Protein AF-A0A2V9YCD2-F1 (afdb_monomer_lite)

Secondary structure (DSSP, 8-state):
-PPP----EEEEEEEEEETTEEEEEETTEEEEES-HHHHHTTBTSEEEEEEEEETTTTEEEEEEEEE----

Structure (mmCIF, N/CA/C/O backbone):
data_AF-A0A2V9YCD2-F1
#
_entry.id   AF-A0A2V9YCD2-F1
#
loop_
_atom_site.group_PDB
_atom_site.id
_atom_site.type_symbol
_atom_site.label_atom_id
_atom_site.label_alt_id
_atom_site.label_comp_id
_atom_site.label_asym_id
_atom_site.label_entity_id
_atom_site.label_seq_id
_atom_site.pdbx_PDB_ins_code
_atom_site.Cartn_x
_atom_site.Cartn_y
_atom_site.Cartn_z
_atom_site.occupancy
_atom_site.B_iso_or_equiv
_atom_site.auth_seq_id
_atom_site.auth_comp_id
_atom_site.auth_asym_id
_atom_site.auth_atom_id
_atom_site.pdbx_PDB_model_num
ATOM 1 N N . ALA A 1 1 ? 30.200 -0.449 10.007 1.00 33.91 1 ALA A N 1
ATOM 2 C CA . ALA A 1 1 ? 29.776 -0.426 8.594 1.00 33.91 1 ALA A CA 1
ATOM 3 C C . ALA A 1 1 ? 28.266 -0.616 8.564 1.00 33.91 1 ALA A C 1
ATOM 5 O O . ALA A 1 1 ? 27.798 -1.611 9.101 1.00 33.91 1 ALA A O 1
ATOM 6 N N . GLN A 1 2 ? 27.514 0.364 8.062 1.00 35.28 2 GLN A N 1
ATOM 7 C CA . GLN A 1 2 ? 26.066 0.231 7.873 1.00 35.28 2 GLN A CA 1
ATOM 8 C C . GLN A 1 2 ? 25.865 -0.529 6.555 1.00 35.28 2 GLN A C 1
ATOM 10 O O . GLN A 1 2 ? 26.422 -0.135 5.533 1.00 35.28 2 GLN A O 1
ATOM 15 N N . ALA A 1 3 ? 25.209 -1.687 6.639 1.00 43.81 3 ALA A N 1
ATOM 16 C CA . ALA A 1 3 ? 24.988 -2.630 5.544 1.00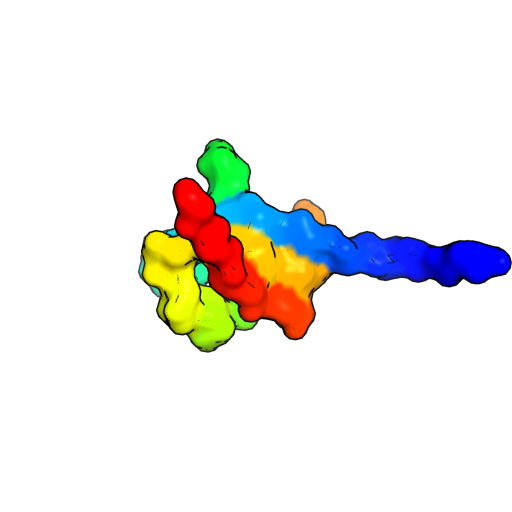 43.81 3 ALA A CA 1
ATOM 17 C C . ALA A 1 3 ? 24.271 -1.963 4.351 1.00 43.81 3 ALA A C 1
ATOM 19 O O . ALA A 1 3 ? 23.547 -0.989 4.569 1.00 43.81 3 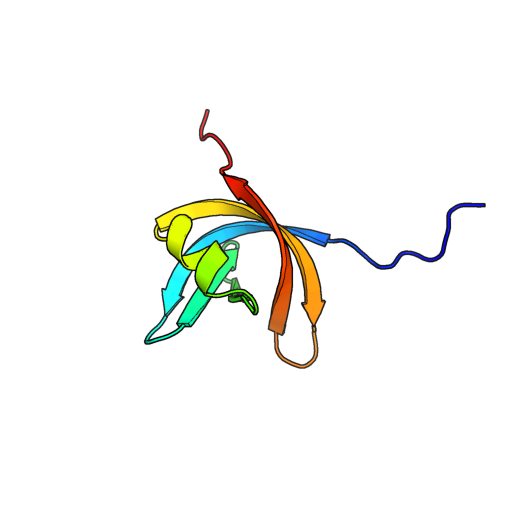ALA A O 1
ATOM 20 N N . PRO A 1 4 ? 24.454 -2.458 3.108 1.00 41.12 4 PRO A N 1
ATOM 21 C CA . PRO A 1 4 ? 23.804 -1.889 1.936 1.00 41.12 4 PRO A CA 1
ATOM 22 C C . PRO A 1 4 ? 22.293 -1.899 2.156 1.00 41.12 4 PRO A C 1
ATOM 24 O O . PRO A 1 4 ? 21.675 -2.942 2.364 1.00 41.12 4 PRO A O 1
ATOM 27 N N . SER A 1 5 ? 21.743 -0.696 2.166 1.00 40.72 5 SER A N 1
ATOM 28 C CA . SER A 1 5 ? 20.340 -0.348 2.281 1.00 40.72 5 SER A CA 1
ATOM 29 C C . SER A 1 5 ? 19.523 -1.060 1.206 1.00 40.72 5 SER A C 1
ATOM 31 O O . SER A 1 5 ? 19.279 -0.521 0.129 1.00 40.72 5 SER A O 1
ATOM 33 N N . GLN A 1 6 ? 19.068 -2.275 1.502 1.00 45.12 6 GLN A N 1
ATOM 34 C CA . GLN A 1 6 ? 17.773 -2.711 1.004 1.00 45.12 6 GLN A CA 1
ATOM 35 C C . GLN A 1 6 ? 16.775 -1.761 1.660 1.00 45.12 6 GLN A C 1
ATOM 37 O O . GLN A 1 6 ? 16.451 -1.937 2.835 1.00 45.12 6 GLN A O 1
ATOM 42 N N . GLU A 1 7 ? 16.436 -0.673 0.956 1.00 53.12 7 GLU A N 1
ATOM 43 C CA . GLU A 1 7 ? 15.517 0.378 1.402 1.00 53.12 7 GLU A CA 1
ATOM 44 C C . GLU A 1 7 ? 14.169 -0.261 1.747 1.00 53.12 7 GLU A C 1
ATOM 46 O O . GLU A 1 7 ? 13.255 -0.377 0.931 1.00 53.12 7 GLU A O 1
ATOM 51 N N . SER A 1 8 ? 14.086 -0.744 2.980 1.00 54.50 8 SER A N 1
ATOM 52 C CA . SER A 1 8 ? 12.864 -1.150 3.640 1.00 54.50 8 SER A CA 1
ATOM 53 C C . SER A 1 8 ? 12.139 0.152 3.928 1.00 54.50 8 SER A C 1
ATOM 55 O O . SER A 1 8 ? 12.314 0.755 4.987 1.00 54.50 8 SER A O 1
ATOM 57 N N . ASN A 1 9 ? 11.418 0.652 2.929 1.00 77.06 9 ASN A N 1
ATOM 58 C CA . ASN A 1 9 ? 10.674 1.883 3.067 1.00 77.06 9 ASN A CA 1
ATOM 59 C C . ASN A 1 9 ? 9.374 1.580 3.799 1.00 77.06 9 ASN A C 1
ATOM 61 O O . ASN A 1 9 ? 8.608 0.680 3.449 1.00 77.06 9 ASN A O 1
ATOM 65 N N . SER A 1 10 ? 9.132 2.359 4.843 1.00 84.12 10 SER A N 1
ATOM 66 C CA . SER A 1 10 ? 7.829 2.422 5.473 1.00 84.12 10 SER A CA 1
ATOM 67 C C . SER A 1 10 ? 6.95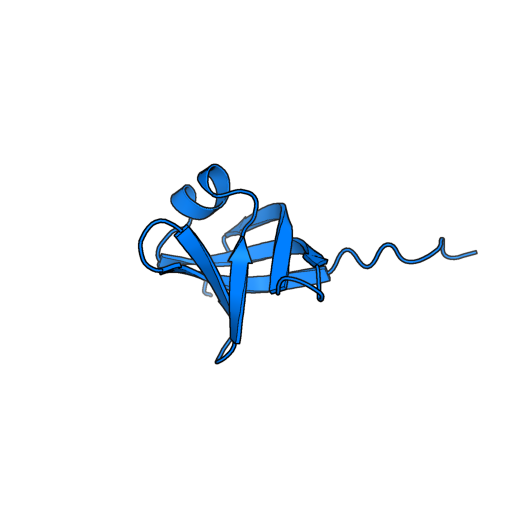1 3.412 4.713 1.00 84.12 10 SER A C 1
ATOM 69 O O . SER A 1 10 ? 7.259 4.601 4.653 1.00 84.12 10 SER A O 1
ATOM 71 N N . PHE A 1 11 ? 5.832 2.941 4.184 1.00 89.25 11 PHE A N 1
ATOM 72 C CA . PHE A 1 11 ? 4.816 3.735 3.510 1.00 89.25 11 PHE A CA 1
ATOM 73 C C . PHE A 1 11 ? 3.601 3.860 4.422 1.00 89.25 11 PHE A C 1
ATOM 75 O O . PHE A 1 11 ? 2.983 2.861 4.775 1.00 89.25 11 PHE A O 1
ATOM 82 N N . SER A 1 12 ? 3.245 5.079 4.809 1.00 91.12 12 SER A N 1
ATOM 83 C CA . SER A 1 12 ? 2.025 5.334 5.579 1.00 91.12 12 SER A CA 1
ATOM 84 C C . SER A 1 12 ? 0.930 5.828 4.645 1.00 91.12 12 SER A C 1
ATOM 86 O O . SER A 1 12 ? 1.142 6.794 3.916 1.00 91.12 12 SER A O 1
ATOM 88 N N . GLY A 1 13 ? -0.233 5.188 4.666 1.00 92.44 13 GLY A N 1
ATOM 89 C CA . GLY A 1 13 ? -1.348 5.547 3.797 1.00 92.44 13 GLY A CA 1
ATOM 90 C C . GLY A 1 13 ? -2.630 4.813 4.160 1.00 92.44 13 GLY A C 1
ATOM 91 O O . GLY A 1 13 ? -2.671 4.036 5.110 1.00 92.44 13 GLY A O 1
ATOM 92 N N . THR A 1 14 ? -3.685 5.049 3.396 1.00 94.88 14 THR A N 1
ATOM 93 C CA . THR A 1 14 ? -4.971 4.364 3.562 1.00 94.88 14 THR A CA 1
ATOM 94 C C . THR A 1 14 ? -5.061 3.224 2.567 1.00 94.88 14 THR A C 1
ATOM 96 O O . THR A 1 14 ? -4.808 3.428 1.379 1.00 94.88 14 THR A O 1
ATOM 99 N N . VAL A 1 15 ? -5.435 2.025 3.014 1.00 94.44 15 VAL A N 1
ATOM 100 C CA . VAL A 1 15 ? -5.727 0.950 2.060 1.00 94.44 15 VAL A CA 1
ATOM 101 C C . VAL A 1 15 ? -7.083 1.215 1.429 1.00 94.44 15 VAL A C 1
ATOM 103 O O . VAL A 1 15 ? -8.098 1.316 2.117 1.00 94.44 15 VAL A O 1
ATOM 106 N N . VAL A 1 16 ? -7.106 1.291 0.109 1.00 94.44 16 VAL A N 1
ATOM 107 C CA . VAL A 1 16 ? -8.320 1.459 -0.685 1.00 94.44 16 VAL A CA 1
ATOM 108 C C . VAL A 1 16 ? -8.410 0.344 -1.707 1.00 94.44 16 VAL A C 1
ATOM 110 O O . VAL A 1 16 ? -7.414 -0.096 -2.282 1.00 94.44 16 VAL A O 1
ATOM 113 N N . LYS A 1 17 ? -9.631 -0.128 -1.931 1.00 94.19 17 LYS A N 1
ATOM 114 C CA . LYS A 1 17 ? -9.915 -1.089 -2.985 1.00 94.19 17 LYS A CA 1
ATOM 115 C C . LYS A 1 17 ? -10.141 -0.335 -4.295 1.00 94.19 17 LYS A C 1
ATOM 117 O O . LYS A 1 17 ? -11.049 0.485 -4.392 1.00 94.19 17 LYS A O 1
ATOM 122 N N . SER A 1 18 ? -9.306 -0.611 -5.288 1.00 90.75 18 SER A N 1
ATOM 123 C CA . SER A 1 18 ? -9.383 -0.074 -6.643 1.00 90.75 18 SER A CA 1
ATOM 124 C C . SER A 1 18 ? -9.725 -1.206 -7.616 1.00 90.75 18 SER A C 1
ATOM 126 O O . SER A 1 18 ? -8.881 -2.033 -7.968 1.00 90.75 18 SER A O 1
ATOM 128 N N . GLY A 1 19 ? -11.003 -1.284 -7.998 1.00 88.19 19 GLY A N 1
ATOM 129 C CA . GLY A 1 19 ? -11.541 -2.405 -8.773 1.00 88.19 19 GLY A CA 1
ATOM 130 C C . GLY A 1 19 ? -11.449 -3.718 -7.992 1.00 88.19 19 GLY A C 1
ATOM 131 O O . GLY A 1 19 ? -12.006 -3.840 -6.901 1.00 88.19 19 GLY A O 1
ATOM 132 N N . ASP A 1 20 ? -10.713 -4.684 -8.537 1.00 90.31 20 ASP A N 1
ATOM 133 C CA . ASP A 1 20 ? -10.482 -5.999 -7.923 1.00 90.31 20 ASP A CA 1
ATOM 134 C C . ASP A 1 20 ? -9.189 -6.078 -7.100 1.00 90.31 20 ASP A C 1
ATOM 136 O O . ASP A 1 20 ? -8.887 -7.130 -6.540 1.00 90.31 20 ASP A O 1
ATOM 140 N N . LYS A 1 21 ? -8.420 -4.982 -7.022 1.00 92.62 21 LYS A N 1
ATOM 141 C CA . LYS A 1 21 ? -7.146 -4.933 -6.298 1.00 92.62 21 LYS A CA 1
ATOM 142 C C . LYS A 1 21 ? -7.148 -3.916 -5.162 1.00 92.62 21 LYS A C 1
ATOM 144 O O . LYS A 1 21 ? -7.834 -2.904 -5.199 1.00 92.62 21 LYS A O 1
ATOM 149 N N . TYR A 1 22 ? -6.320 -4.160 -4.164 1.00 94.69 22 TYR A N 1
ATOM 150 C CA . TYR A 1 22 ? -6.015 -3.285 -3.050 1.00 94.69 22 TYR A CA 1
ATOM 151 C C . TYR A 1 22 ? -4.773 -2.459 -3.351 1.00 94.69 22 TYR A C 1
ATOM 153 O O . TYR A 1 22 ? -3.741 -2.985 -3.782 1.00 94.69 22 TYR A O 1
ATOM 161 N N . VAL A 1 23 ? -4.885 -1.159 -3.104 1.00 94.69 23 VAL A N 1
ATOM 162 C CA . VAL A 1 23 ? -3.820 -0.180 -3.289 1.00 94.69 23 VAL A CA 1
ATOM 163 C C . VAL A 1 23 ? -3.654 0.637 -2.010 1.00 94.69 23 VAL A C 1
ATOM 165 O O . VAL A 1 23 ? -4.612 0.874 -1.274 1.00 94.69 23 VAL A O 1
ATOM 168 N N . LEU A 1 24 ? -2.430 1.067 -1.732 1.00 94.44 24 LEU A N 1
ATOM 169 C CA . LEU A 1 24 ? -2.125 2.001 -0.660 1.00 94.44 24 LEU A CA 1
ATOM 170 C C . LEU A 1 24 ? -2.173 3.422 -1.216 1.00 94.44 24 LEU A C 1
ATOM 172 O O . LEU A 1 24 ? -1.354 3.792 -2.059 1.00 94.44 24 LEU A O 1
ATOM 176 N N . GLN A 1 25 ? -3.115 4.221 -0.733 1.00 94.25 25 GLN A N 1
ATOM 177 C CA . GLN A 1 25 ? -3.210 5.636 -1.058 1.00 94.25 25 GLN A CA 1
ATOM 178 C C . GLN A 1 25 ? -2.388 6.460 -0.069 1.00 94.25 25 GLN A C 1
ATOM 180 O O . GLN A 1 25 ? -2.666 6.485 1.130 1.00 94.25 25 GLN A O 1
ATOM 185 N N . VAL A 1 26 ? -1.384 7.157 -0.589 1.00 90.75 26 VAL A N 1
ATOM 186 C CA . VAL A 1 26 ? -0.473 8.032 0.148 1.00 90.75 26 VAL A CA 1
ATOM 187 C C . VAL A 1 26 ? -0.651 9.448 -0.397 1.00 90.75 26 VAL A C 1
ATOM 189 O O . VAL A 1 26 ? -0.054 9.826 -1.407 1.00 90.75 26 VAL A O 1
ATOM 192 N N . GLY A 1 27 ? -1.529 10.228 0.238 1.00 87.19 27 GLY A N 1
ATOM 193 C CA . GLY A 1 27 ? -1.930 11.542 -0.274 1.00 87.19 27 GLY A CA 1
ATOM 194 C C . GLY A 1 27 ? -2.594 11.420 -1.649 1.00 87.19 27 GLY A C 1
ATOM 195 O O . GLY A 1 27 ? -3.640 10.791 -1.770 1.00 87.19 27 GLY A O 1
ATOM 196 N N . SER A 1 28 ? -1.970 11.996 -2.682 1.00 88.19 28 SER A N 1
ATOM 197 C CA . SER A 1 28 ? -2.446 11.926 -4.076 1.00 88.19 28 SER A CA 1
ATOM 198 C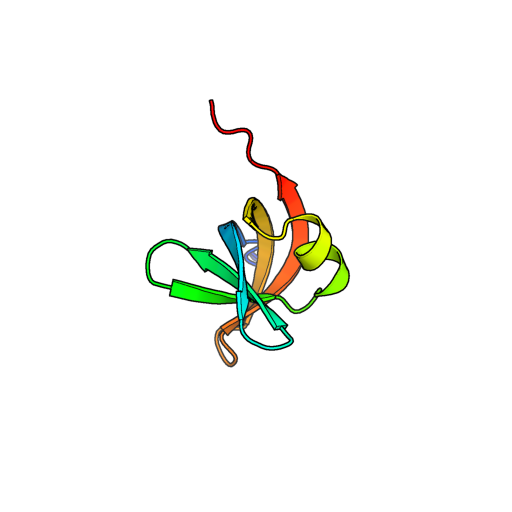 C . SER A 1 28 ? -1.870 10.754 -4.878 1.00 88.19 28 SER A C 1
ATOM 200 O O . SER A 1 28 ? -2.221 10.579 -6.042 1.00 88.19 28 SER A O 1
ATOM 202 N N . MET A 1 29 ? -0.948 9.982 -4.298 1.00 89.62 29 MET A N 1
ATOM 203 C CA . MET A 1 29 ? -0.319 8.840 -4.962 1.00 89.62 29 MET A CA 1
ATOM 204 C C . MET A 1 29 ? -0.999 7.547 -4.521 1.00 89.62 29 MET A C 1
ATOM 206 O O . MET A 1 29 ? -1.379 7.402 -3.362 1.00 89.62 29 MET A O 1
ATOM 210 N N . THR A 1 30 ? -1.126 6.591 -5.433 1.00 92.75 30 THR A N 1
ATOM 211 C CA . THR A 1 30 ? -1.621 5.244 -5.133 1.00 92.75 30 THR A CA 1
ATOM 212 C C . THR A 1 30 ? -0.600 4.218 -5.583 1.00 92.75 30 THR A C 1
ATOM 214 O O . THR A 1 30 ? -0.077 4.292 -6.692 1.00 92.75 30 THR A O 1
ATOM 217 N N . TYR A 1 31 ? -0.314 3.264 -4.705 1.00 93.31 31 TYR A N 1
ATOM 218 C CA . TYR A 1 31 ? 0.645 2.195 -4.945 1.00 93.31 31 TYR A CA 1
ATOM 219 C C . TYR A 1 31 ? -0.064 0.855 -4.874 1.00 93.31 31 TYR A C 1
ATOM 221 O O . TYR A 1 31 ? -0.802 0.597 -3.922 1.00 93.31 31 TYR A O 1
ATOM 229 N N . GLN A 1 32 ? 0.153 -0.012 -5.858 1.00 94.25 32 GLN A N 1
ATOM 230 C CA . GLN A 1 32 ? -0.428 -1.347 -5.809 1.00 94.25 32 GLN A CA 1
ATOM 231 C C . GLN A 1 32 ? 0.221 -2.138 -4.676 1.00 94.25 32 GLN A C 1
ATOM 233 O O . GLN A 1 32 ? 1.427 -2.054 -4.478 1.00 94.25 32 GLN A O 1
ATOM 238 N N . LEU A 1 33 ? -0.561 -2.901 -3.925 1.00 93.75 33 LEU A N 1
ATOM 239 C CA . LEU A 1 33 ? -0.012 -3.814 -2.929 1.00 93.75 33 LEU A CA 1
ATOM 240 C C . LEU A 1 33 ? 0.136 -5.193 -3.571 1.00 93.75 33 LEU A C 1
ATOM 242 O O . LEU A 1 33 ? -0.782 -5.661 -4.232 1.00 93.75 33 LEU A O 1
ATOM 246 N N . ASP A 1 34 ? 1.284 -5.842 -3.426 1.00 92.81 34 ASP 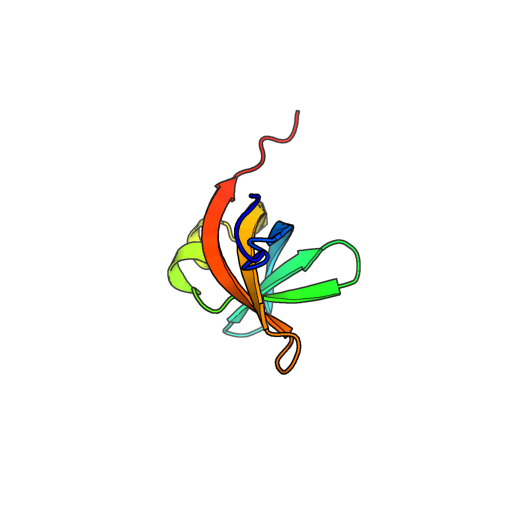A N 1
ATOM 247 C CA . ASP A 1 34 ? 1.454 -7.220 -3.917 1.00 92.81 34 ASP A CA 1
ATOM 248 C C . ASP A 1 34 ? 0.604 -8.200 -3.081 1.00 92.81 34 ASP A C 1
ATOM 250 O O . ASP A 1 34 ? -0.135 -9.032 -3.604 1.00 92.81 34 ASP A O 1
ATOM 254 N N . ASP A 1 35 ? 0.606 -7.997 -1.762 1.00 92.75 35 ASP A N 1
ATOM 255 C CA . ASP A 1 35 ? -0.046 -8.861 -0.775 1.00 92.75 35 ASP A CA 1
ATOM 256 C C . ASP A 1 35 ? -1.506 -8.428 -0.517 1.00 92.75 35 ASP A C 1
ATOM 258 O O . ASP A 1 35 ? -1.846 -7.697 0.423 1.00 92.75 35 ASP A O 1
ATOM 262 N N . GLN A 1 36 ? -2.387 -8.845 -1.424 1.00 93.44 36 GLN A N 1
ATOM 263 C CA . GLN A 1 36 ? -3.805 -8.472 -1.451 1.00 93.44 36 GLN A CA 1
ATOM 264 C C . GLN A 1 36 ? -4.586 -8.977 -0.230 1.00 93.44 36 GLN A C 1
ATOM 266 O O . GLN A 1 36 ? -5.443 -8.261 0.292 1.00 93.44 36 GLN A O 1
ATOM 271 N N . ASP A 1 37 ? -4.275 -10.182 0.253 1.00 92.81 37 ASP A N 1
ATOM 272 C CA . ASP A 1 37 ? -4.924 -10.783 1.420 1.00 92.81 37 ASP A CA 1
ATOM 273 C C . ASP A 1 37 ? -4.653 -9.988 2.695 1.00 92.81 37 ASP A C 1
ATOM 275 O O . ASP A 1 37 ? -5.590 -9.687 3.439 1.00 92.81 37 ASP A O 1
ATOM 279 N N . LYS A 1 38 ? -3.397 -9.574 2.918 1.00 90.44 38 LYS A N 1
ATOM 280 C CA . LYS A 1 38 ? -3.041 -8.664 4.013 1.00 90.44 38 LYS A CA 1
ATOM 281 C C . LYS A 1 38 ? -3.769 -7.336 3.865 1.00 90.44 38 LYS A C 1
ATOM 283 O O . LYS A 1 38 ? -4.433 -6.904 4.800 1.00 90.44 38 LYS A O 1
ATOM 288 N N . ALA A 1 39 ? -3.681 -6.705 2.695 1.00 91.81 39 ALA A N 1
ATOM 289 C CA . ALA A 1 39 ? -4.274 -5.395 2.445 1.00 91.81 39 ALA A CA 1
ATOM 290 C C . ALA A 1 39 ? -5.792 -5.374 2.692 1.00 91.81 39 ALA A C 1
ATOM 292 O O . ALA A 1 39 ? -6.302 -4.453 3.330 1.00 91.81 39 ALA A O 1
ATOM 293 N N . LYS A 1 40 ? -6.503 -6.427 2.278 1.00 92.94 40 LYS A N 1
ATOM 294 C CA . LYS A 1 40 ? -7.944 -6.596 2.496 1.00 92.94 40 LYS A CA 1
ATOM 295 C C . LYS A 1 40 ? -8.355 -6.465 3.963 1.00 92.94 40 LYS A C 1
ATOM 297 O O . LYS A 1 40 ? -9.415 -5.914 4.247 1.00 92.94 40 LYS A O 1
ATOM 302 N N . GLN A 1 41 ? -7.531 -6.930 4.904 1.00 92.12 41 GLN A N 1
ATOM 303 C CA . GLN A 1 41 ? -7.826 -6.824 6.342 1.00 92.12 41 GLN A CA 1
ATOM 304 C C . GLN A 1 41 ? -7.832 -5.373 6.844 1.00 92.12 41 GLN A C 1
ATOM 306 O O . GLN A 1 41 ? -8.416 -5.074 7.887 1.00 92.12 41 GLN A O 1
ATOM 311 N N . PHE A 1 42 ? -7.196 -4.475 6.094 1.00 92.50 42 PHE A N 1
ATOM 312 C CA . PHE A 1 42 ? -7.052 -3.066 6.422 1.00 92.50 42 PHE A CA 1
ATOM 313 C C . PHE A 1 42 ? -7.793 -2.143 5.452 1.00 92.50 42 PHE A C 1
ATOM 315 O O . PHE A 1 42 ? -7.565 -0.937 5.484 1.00 92.50 42 PHE A O 1
ATOM 322 N N . GLU A 1 43 ? -8.683 -2.674 4.608 1.00 92.56 43 GLU A N 1
ATOM 323 C CA . GLU A 1 43 ? -9.511 -1.875 3.700 1.00 92.56 43 GLU A CA 1
ATOM 324 C C . GLU A 1 43 ? -10.216 -0.734 4.459 1.00 92.56 43 GLU A C 1
ATOM 326 O O . GLU A 1 43 ? -10.863 -0.948 5.487 1.00 92.56 43 GLU A O 1
ATOM 331 N N . GLY A 1 44 ? -10.047 0.497 3.971 1.00 91.88 44 GLY A N 1
ATOM 332 C CA . GLY A 1 44 ? -10.605 1.709 4.572 1.00 91.88 44 GLY A CA 1
ATOM 333 C C . GLY A 1 44 ? -9.884 2.195 5.834 1.00 91.88 44 GLY A C 1
ATOM 334 O O . GLY A 1 44 ? -10.332 3.163 6.442 1.00 91.88 44 GLY A O 1
ATOM 335 N N . LYS A 1 45 ? -8.781 1.556 6.245 1.00 92.75 45 LYS A N 1
ATOM 336 C CA . LYS A 1 45 ? -7.994 1.940 7.424 1.00 92.75 45 LYS A CA 1
ATOM 337 C C . LYS A 1 45 ? -6.655 2.542 7.023 1.00 92.75 45 LYS A C 1
ATOM 339 O O . LYS A 1 45 ? -6.047 2.157 6.021 1.00 92.75 45 LYS A O 1
ATOM 344 N N . GLN A 1 46 ? -6.178 3.469 7.849 1.00 92.44 46 GLN A N 1
ATOM 345 C CA . GLN A 1 46 ? -4.821 3.981 7.744 1.00 92.44 46 GLN A CA 1
ATOM 346 C C . GLN A 1 46 ? -3.833 2.957 8.310 1.00 92.44 46 GLN A C 1
ATOM 348 O O . GLN A 1 46 ? -3.960 2.484 9.442 1.00 92.44 46 GLN A O 1
ATOM 353 N N . VAL A 1 47 ? -2.836 2.615 7.506 1.00 93.12 47 VAL A N 1
ATOM 354 C CA . VAL A 1 47 ? -1.810 1.626 7.815 1.00 93.12 47 VAL A CA 1
ATOM 355 C C . VAL A 1 47 ? -0.428 2.157 7.488 1.00 93.12 47 VAL A C 1
ATOM 357 O O . VAL A 1 47 ? -0.242 3.030 6.640 1.00 93.12 47 VAL A O 1
ATOM 360 N N . LYS A 1 48 ? 0.558 1.582 8.162 1.00 92.31 48 LYS A N 1
ATOM 361 C CA . LYS A 1 48 ? 1.965 1.694 7.832 1.00 92.31 48 LYS A CA 1
ATOM 362 C C . LYS A 1 48 ? 2.405 0.366 7.235 1.00 92.31 48 LYS A C 1
ATOM 364 O O . LYS A 1 48 ? 2.419 -0.654 7.920 1.00 92.31 48 LYS A O 1
ATOM 369 N N . VAL A 1 49 ? 2.736 0.393 5.956 1.00 92.19 49 VAL A N 1
ATOM 370 C CA . VAL A 1 49 ? 3.256 -0.734 5.189 1.00 92.19 49 VAL A CA 1
ATOM 371 C C . VAL A 1 49 ? 4.773 -0.650 5.190 1.00 92.19 49 VAL A C 1
ATOM 373 O O . VAL A 1 49 ? 5.343 0.290 4.651 1.00 92.19 49 VAL A O 1
ATOM 376 N N . ASN A 1 50 ? 5.444 -1.619 5.788 1.00 90.75 50 ASN A N 1
ATOM 377 C CA . ASN A 1 50 ? 6.886 -1.785 5.691 1.00 90.75 50 ASN A CA 1
ATOM 378 C C . ASN A 1 50 ? 7.184 -2.744 4.540 1.00 90.75 50 ASN A C 1
ATOM 380 O O . ASN A 1 50 ? 6.669 -3.863 4.516 1.00 90.75 50 ASN A O 1
ATOM 384 N N . GLY A 1 51 ? 8.001 -2.315 3.584 1.00 89.25 51 GLY A N 1
ATOM 385 C CA . GLY A 1 51 ? 8.243 -3.118 2.396 1.00 89.25 51 GLY A CA 1
ATOM 386 C C . GLY A 1 51 ? 9.237 -2.506 1.427 1.00 89.25 51 GLY A C 1
ATOM 387 O O . GLY A 1 51 ? 9.942 -1.547 1.741 1.00 89.25 51 GLY A O 1
ATOM 388 N N . SER A 1 52 ? 9.263 -3.058 0.221 1.00 89.25 52 SER A N 1
ATOM 389 C CA . SER A 1 52 ? 10.064 -2.537 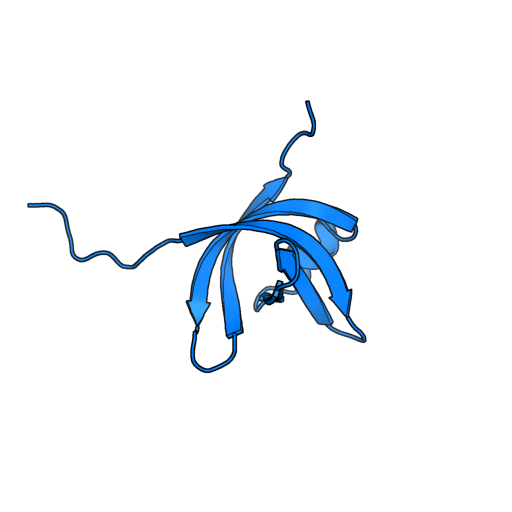-0.885 1.00 89.25 52 SER A CA 1
ATOM 390 C C . SER A 1 52 ? 9.148 -2.081 -2.011 1.00 89.25 52 SER A C 1
ATOM 392 O O . SER A 1 52 ? 8.275 -2.826 -2.453 1.00 89.25 52 SER A O 1
ATOM 394 N N . LEU A 1 53 ? 9.341 -0.842 -2.464 1.00 88.44 53 LEU A N 1
ATOM 395 C CA . LEU A 1 53 ? 8.623 -0.297 -3.612 1.00 88.44 53 LEU A CA 1
ATOM 396 C C . LEU A 1 53 ? 9.359 -0.658 -4.897 1.00 88.44 53 LEU A C 1
ATOM 398 O O . LEU A 1 53 ? 10.470 -0.184 -5.144 1.00 88.44 53 LEU A O 1
ATOM 402 N N . ASP A 1 54 ? 8.691 -1.425 -5.743 1.00 89.25 54 ASP A N 1
ATOM 403 C CA . ASP A 1 54 ? 9.091 -1.622 -7.120 1.00 89.25 54 ASP A CA 1
ATOM 404 C C . ASP A 1 54 ? 8.704 -0.387 -7.942 1.00 89.25 54 ASP A C 1
ATOM 406 O O . ASP A 1 54 ? 7.538 -0.153 -8.263 1.00 89.25 54 ASP A O 1
ATOM 410 N N . LYS A 1 55 ? 9.694 0.447 -8.271 1.00 83.94 55 LYS A N 1
ATOM 411 C CA . LYS A 1 55 ? 9.477 1.681 -9.045 1.00 83.94 55 LYS A CA 1
ATOM 412 C C . LYS A 1 55 ? 9.117 1.412 -10.508 1.00 83.94 55 LYS A C 1
ATOM 414 O O . LYS A 1 55 ? 8.584 2.305 -11.159 1.00 83.94 55 LYS A O 1
ATOM 419 N N . ALA A 1 56 ? 9.407 0.217 -11.026 1.00 89.12 56 ALA A N 1
ATOM 420 C CA . ALA A 1 56 ? 9.083 -0.147 -12.402 1.00 89.12 56 ALA A CA 1
ATOM 421 C C . ALA A 1 56 ? 7.570 -0.342 -12.595 1.00 89.12 56 ALA A C 1
ATOM 423 O O . ALA A 1 56 ? 7.022 0.063 -13.617 1.00 89.12 56 ALA A O 1
ATOM 424 N N . THR A 1 57 ? 6.893 -0.911 -11.597 1.00 87.25 57 THR A N 1
ATOM 425 C CA . THR A 1 57 ? 5.455 -1.222 -11.629 1.00 87.25 57 THR A CA 1
ATOM 426 C C . THR A 1 57 ? 4.624 -0.404 -10.643 1.00 87.25 57 THR A C 1
ATOM 428 O O . THR A 1 57 ? 3.400 -0.476 -10.674 1.00 87.25 57 THR A O 1
ATOM 431 N N . SER A 1 58 ? 5.265 0.395 -9.784 1.00 89.44 58 SER A N 1
ATOM 432 C CA . SER A 1 58 ? 4.621 1.102 -8.666 1.00 89.44 58 SER A CA 1
ATOM 433 C C . SER A 1 58 ? 3.887 0.154 -7.706 1.00 89.44 58 SER A C 1
ATOM 435 O O . SER A 1 58 ? 2.822 0.484 -7.175 1.00 89.44 58 SER A O 1
ATOM 437 N N . THR A 1 59 ? 4.482 -1.019 -7.472 1.00 91.81 59 THR A N 1
ATOM 438 C CA . THR A 1 59 ? 3.967 -2.046 -6.559 1.00 91.81 59 THR A CA 1
ATOM 439 C C . THR A 1 59 ? 4.798 -2.077 -5.282 1.00 91.81 59 THR A C 1
ATOM 441 O O . THR A 1 59 ? 6.023 -2.133 -5.327 1.00 91.81 59 THR A O 1
ATOM 444 N N . ILE A 1 60 ? 4.147 -2.046 -4.126 1.00 92.25 60 ILE A N 1
ATOM 445 C CA . ILE A 1 60 ? 4.781 -2.242 -2.826 1.00 92.25 60 ILE A CA 1
ATOM 446 C C . ILE A 1 60 ? 4.675 -3.722 -2.469 1.00 92.25 60 ILE A C 1
ATOM 448 O O . ILE A 1 60 ? 3.579 -4.253 -2.262 1.00 92.25 60 ILE A O 1
ATOM 452 N N . HIS A 1 61 ? 5.829 -4.367 -2.348 1.00 92.56 61 HIS A N 1
ATOM 453 C CA . HIS A 1 61 ? 5.936 -5.687 -1.746 1.00 92.56 61 HIS A CA 1
ATOM 454 C C . HIS A 1 61 ? 5.839 -5.532 -0.234 1.00 92.56 61 HIS A C 1
ATOM 456 O O . HIS A 1 61 ? 6.726 -4.953 0.396 1.00 92.56 61 HIS A O 1
ATOM 462 N N . ILE A 1 62 ? 4.726 -5.996 0.331 1.00 91.44 62 ILE A N 1
ATOM 463 C CA . ILE A 1 62 ? 4.448 -5.878 1.760 1.00 91.44 62 ILE A CA 1
ATOM 464 C C . ILE A 1 62 ? 5.300 -6.906 2.500 1.00 91.44 62 ILE A C 1
ATOM 466 O O . ILE A 1 62 ? 5.089 -8.107 2.367 1.00 91.44 62 ILE A O 1
ATOM 470 N N . THR A 1 63 ? 6.210 -6.435 3.344 1.00 91.12 63 THR A N 1
ATOM 471 C CA . THR A 1 63 ? 6.903 -7.290 4.314 1.00 91.12 63 THR A CA 1
ATOM 472 C C . THR A 1 63 ? 6.127 -7.324 5.629 1.00 91.12 63 THR A C 1
ATOM 474 O O . THR A 1 63 ? 5.936 -8.380 6.228 1.00 91.12 63 THR A O 1
ATOM 477 N N . ASP A 1 64 ? 5.631 -6.166 6.065 1.00 91.06 64 ASP A N 1
ATOM 478 C CA . ASP A 1 64 ? 4.833 -6.008 7.276 1.00 91.06 64 ASP A CA 1
ATOM 479 C C . ASP A 1 64 ? 3.808 -4.876 7.101 1.00 91.06 64 ASP A C 1
ATOM 481 O O . ASP A 1 64 ? 4.042 -3.910 6.378 1.00 91.06 64 ASP A O 1
ATOM 485 N N . ILE A 1 65 ? 2.646 -5.006 7.735 1.00 90.81 65 ILE A N 1
ATOM 486 C CA . ILE A 1 65 ? 1.567 -4.018 7.675 1.00 90.81 65 ILE A CA 1
ATOM 487 C C . ILE A 1 65 ? 0.987 -3.843 9.074 1.00 90.81 65 ILE A C 1
ATOM 489 O O . ILE A 1 65 ? 0.575 -4.802 9.726 1.00 90.81 65 ILE A O 1
ATOM 493 N N . GLN A 1 66 ? 0.981 -2.602 9.543 1.00 91.38 66 GLN A N 1
ATOM 494 C CA . GLN A 1 66 ? 0.561 -2.246 10.893 1.00 91.38 66 GLN A CA 1
ATOM 495 C C . GLN A 1 66 ? -0.538 -1.184 10.806 1.00 91.38 66 GLN A C 1
ATOM 497 O O . GLN A 1 66 ? -0.368 -0.204 10.076 1.00 91.38 66 GLN A O 1
ATOM 502 N N . PRO A 1 67 ? -1.655 -1.316 11.539 1.00 90.88 67 PRO A N 1
ATOM 503 C CA . PRO A 1 67 ? -2.638 -0.245 11.627 1.00 90.88 67 PRO A CA 1
ATOM 504 C C . PRO A 1 67 ? -2.021 0.951 12.355 1.00 90.88 67 PRO A C 1
ATOM 506 O O . PRO A 1 67 ? -1.387 0.787 13.398 1.00 90.88 67 PRO A O 1
ATOM 509 N N . VAL A 1 68 ? -2.199 2.157 11.815 1.00 84.81 68 VAL A N 1
ATOM 510 C CA . VAL A 1 68 ? -1.760 3.378 12.499 1.00 84.81 68 VAL A CA 1
ATOM 511 C C . VAL A 1 68 ? -2.931 3.861 13.349 1.00 84.81 68 VAL A C 1
ATOM 513 O O . VAL A 1 68 ? -3.957 4.223 12.773 1.00 84.81 68 VAL A O 1
ATOM 516 N N . PRO A 1 69 ? -2.836 3.850 14.690 1.00 74.50 69 PRO A N 1
ATOM 517 C CA . PRO A 1 69 ? -3.882 4.432 15.515 1.00 74.50 69 PRO A CA 1
ATOM 518 C C . PRO A 1 69 ? -3.933 5.938 15.242 1.00 74.50 69 PRO A C 1
ATOM 520 O O . PRO A 1 69 ? -2.955 6.651 15.472 1.00 74.50 69 PRO A O 1
ATOM 523 N N . GLU A 1 70 ? -5.060 6.411 14.712 1.00 61.53 70 GLU A N 1
ATOM 524 C CA . GLU A 1 70 ? -5.382 7.836 14.719 1.00 61.53 70 GLU A CA 1
ATOM 525 C C . GLU A 1 70 ? -5.523 8.263 16.185 1.00 61.53 70 GLU A C 1
ATOM 527 O O . GLU A 1 70 ? -6.184 7.583 16.975 1.00 61.53 70 GLU A O 1
ATOM 532 N N . LYS A 1 71 ? -4.787 9.308 16.566 1.00 51.16 71 LYS A N 1
ATOM 533 C CA . LYS A 1 71 ? -4.683 9.782 17.948 1.00 51.16 71 LYS A CA 1
ATOM 534 C C . LYS A 1 71 ? -5.799 10.763 18.278 1.00 51.16 71 LYS A C 1
ATOM 536 O O . LYS A 1 71 ? -6.122 11.578 17.387 1.00 51.16 71 LYS A O 1
#

Foldseek 3Di:
DPPPDPPQDKAKAAWEDDPPFIWGDRPPDTAGEPCRVVSVVRHRFIKIFGAHQDPVRSYGDGPDIGGDDDD

Sequence (71 aa):
AQAPSQESNSFSGTVVKSGDKYVLQVGSMTYQLDDQDKAKQFEGKQVKVNGSLDKATSTIHITDIQPVPEK

pLDDT: mean 84.51, std 16.27, range [33.91, 94.88]

Radius of gyration: 12.17 Å; chains: 1; bounding box: 41×23×30 Å